Protein AF-A0A7C5V9L6-F1 (afdb_monomer_lite)

Secondary structure (DSSP, 8-state):
-PPPPHHHHHHHSS--PPPHHHHHHHHHHH---EEE-SS--HHHHHHHHHHHHHTT--EEEEETTSTTHHHHHHHHHHHHGGG-EEEEE---SHHHHHHHHHH---

Radius of gyration: 15.12 Å; chains: 1; bounding box: 46×39×35 Å

Sequence (106 aa):
MGAIPLTALWLRVRGQFMDAQTAYEYVERGGLMAGMRGRFPPEVALRVVRVLVEEGINVFEFTMNSEQALEAMQAAKREFGADVCAGMGTVLDTETAARVLDAGPD

Foldseek 3Di:
DDDDPVVVVVVVPDQDQQDPVNLVVLCVVQVDEAEDAEAQAQVNLQVVCVVCLVVVHAHYEFEPNYDNRLNNQLSSCVVCPPSHQYAYPPQDDDVSVVVRVVSRHD

Structure (mmCIF, N/CA/C/O backbone):
data_AF-A0A7C5V9L6-F1
#
_entry.id   AF-A0A7C5V9L6-F1
#
loop_
_atom_site.group_PDB
_atom_site.id
_atom_site.type_symbol
_atom_site.label_atom_id
_atom_site.label_alt_id
_atom_site.label_comp_id
_atom_site.label_asym_id
_atom_site.label_entity_id
_atom_site.label_seq_id
_atom_site.pdbx_PDB_ins_code
_atom_site.Cartn_x
_atom_site.Cartn_y
_atom_site.Cartn_z
_atom_site.occupancy
_atom_site.B_iso_or_equiv
_atom_site.auth_seq_id
_atom_site.auth_comp_id
_atom_site.auth_asym_id
_atom_site.auth_atom_id
_atom_site.pdbx_PDB_model_num
ATOM 1 N N . MET A 1 1 ? -32.455 -25.939 0.679 1.00 39.53 1 MET A N 1
ATOM 2 C CA . MET A 1 1 ? -31.032 -25.595 0.468 1.00 39.53 1 MET A CA 1
ATOM 3 C C . MET A 1 1 ? -30.904 -25.012 -0.929 1.00 39.53 1 MET A C 1
ATOM 5 O O . MET A 1 1 ? -30.936 -25.764 -1.890 1.00 39.53 1 MET A O 1
ATOM 9 N N . GLY A 1 2 ? -30.914 -23.682 -1.050 1.00 48.34 2 GLY A N 1
ATOM 10 C CA . GLY A 1 2 ? -30.777 -23.005 -2.342 1.00 48.34 2 GLY A CA 1
ATOM 11 C C . GLY A 1 2 ? -29.310 -22.957 -2.753 1.00 48.34 2 GLY A C 1
ATOM 12 O O . GLY A 1 2 ? -28.459 -22.645 -1.923 1.00 48.34 2 GLY A O 1
ATOM 13 N N . ALA A 1 3 ? -29.014 -23.302 -4.004 1.00 51.03 3 ALA A N 1
ATOM 14 C CA . ALA A 1 3 ? -27.673 -23.162 -4.551 1.00 51.03 3 ALA A CA 1
ATOM 15 C C . ALA A 1 3 ? -27.276 -21.680 -4.527 1.00 51.03 3 ALA A C 1
ATOM 17 O O . ALA A 1 3 ? -27.985 -20.829 -5.065 1.00 51.03 3 ALA A O 1
ATOM 18 N N . ILE A 1 4 ? -26.156 -21.375 -3.873 1.00 50.38 4 ILE A N 1
ATOM 19 C CA . ILE A 1 4 ? -25.554 -20.044 -3.905 1.00 50.38 4 ILE A CA 1
ATOM 20 C C . ILE A 1 4 ? -25.136 -19.794 -5.363 1.00 50.38 4 ILE A C 1
ATOM 22 O O . ILE A 1 4 ? -24.430 -20.636 -5.926 1.00 50.38 4 ILE A O 1
ATOM 26 N N . PRO A 1 5 ? -25.577 -18.698 -6.005 1.00 52.00 5 PRO A N 1
ATOM 27 C CA . PRO A 1 5 ? -25.221 -18.428 -7.391 1.00 52.00 5 PRO A CA 1
ATOM 28 C C . PRO A 1 5 ? -23.696 -18.349 -7.523 1.00 52.00 5 PRO A C 1
ATOM 30 O O . PRO A 1 5 ? -23.028 -17.773 -6.665 1.00 52.00 5 PRO A O 1
ATOM 33 N N . LEU A 1 6 ? -23.138 -18.928 -8.592 1.00 49.47 6 LEU A N 1
ATOM 34 C CA . LEU A 1 6 ? -21.687 -18.968 -8.829 1.00 49.47 6 LEU A CA 1
ATOM 35 C C . LEU A 1 6 ? -21.051 -17.574 -8.720 1.0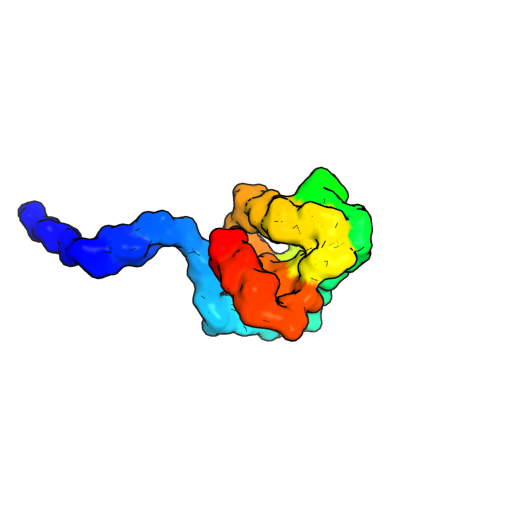0 49.47 6 LEU A C 1
ATOM 37 O O . LEU A 1 6 ? -19.947 -17.455 -8.211 1.00 49.47 6 LEU A O 1
ATOM 41 N N . THR A 1 7 ? -21.769 -16.510 -9.088 1.00 47.09 7 THR A N 1
ATOM 42 C CA . THR A 1 7 ? -21.351 -15.105 -8.921 1.00 47.09 7 THR A CA 1
ATOM 43 C C . THR A 1 7 ? -21.110 -14.694 -7.463 1.00 47.09 7 THR A C 1
ATOM 45 O O . THR A 1 7 ? -20.174 -13.951 -7.184 1.00 47.09 7 THR A O 1
ATOM 48 N N . ALA A 1 8 ? -21.884 -15.218 -6.513 1.00 41.47 8 ALA A N 1
ATOM 49 C CA . ALA A 1 8 ? -21.667 -15.004 -5.083 1.00 41.47 8 ALA A CA 1
ATOM 50 C C . ALA A 1 8 ? -20.520 -15.869 -4.525 1.00 41.47 8 ALA A C 1
ATOM 52 O O . ALA A 1 8 ? -19.899 -15.497 -3.531 1.00 41.47 8 ALA A O 1
ATOM 53 N N . LEU A 1 9 ? -20.192 -16.991 -5.179 1.00 35.66 9 LEU A N 1
ATOM 54 C CA . LEU A 1 9 ? -18.978 -17.760 -4.889 1.00 35.66 9 LEU A CA 1
ATOM 55 C C . LEU A 1 9 ? -17.725 -17.040 -5.424 1.00 35.66 9 LEU A C 1
ATOM 57 O O . LEU A 1 9 ? -16.713 -17.005 -4.733 1.00 35.66 9 LEU A O 1
ATOM 61 N N . TRP A 1 10 ? -17.816 -16.382 -6.588 1.00 43.28 10 TRP A N 1
ATOM 62 C CA . TRP A 1 10 ? -16.744 -15.555 -7.167 1.00 43.28 10 TRP A CA 1
ATOM 63 C C . TRP A 1 10 ? -16.348 -14.367 -6.277 1.00 43.28 10 TRP A C 1
ATOM 65 O O . TRP A 1 10 ? -15.163 -14.065 -6.161 1.00 43.28 10 TRP A O 1
ATOM 75 N N . LEU A 1 11 ? -17.308 -13.739 -5.589 1.00 38.75 11 LEU A N 1
ATOM 76 C CA . LEU A 1 11 ? -17.042 -12.659 -4.625 1.00 38.75 11 LEU A CA 1
ATOM 77 C C . LEU A 1 11 ? -16.396 -13.149 -3.318 1.00 38.75 11 LEU A C 1
ATOM 79 O O . LEU A 1 11 ? -15.714 -12.383 -2.649 1.00 38.75 11 LEU A O 1
ATOM 83 N N . ARG A 1 12 ? -16.581 -14.423 -2.948 1.00 37.62 12 ARG A N 1
ATOM 84 C CA . ARG A 1 12 ? -16.122 -14.979 -1.662 1.00 37.62 12 ARG A CA 1
ATOM 85 C C . ARG A 1 12 ? -14.693 -15.538 -1.697 1.00 37.62 12 ARG A C 1
ATOM 87 O O . ARG A 1 12 ? -14.131 -15.809 -0.642 1.00 37.62 12 ARG A O 1
ATOM 94 N N . VAL A 1 13 ? -14.116 -15.727 -2.888 1.00 42.16 13 VAL A N 1
ATOM 95 C CA . VAL A 1 13 ? -12.772 -16.314 -3.085 1.00 42.16 13 VAL A CA 1
ATOM 96 C C . VAL A 1 13 ? -11.667 -15.250 -3.153 1.00 42.16 13 VAL A C 1
ATOM 98 O O . VAL A 1 13 ? -10.493 -15.573 -2.988 1.00 42.16 13 VAL A O 1
ATOM 101 N N . ARG A 1 14 ? -12.011 -13.969 -3.322 1.00 42.16 14 ARG A N 1
ATOM 102 C CA . ARG A 1 14 ? -11.047 -12.877 -3.168 1.00 42.16 14 ARG A CA 1
ATOM 103 C C . ARG A 1 14 ? -11.013 -12.460 -1.699 1.00 42.16 14 ARG A C 1
ATOM 105 O O . ARG A 1 14 ? -12.022 -12.006 -1.168 1.00 42.16 14 ARG A O 1
ATOM 112 N N . GLY A 1 15 ? -9.859 -12.623 -1.047 1.00 49.47 15 GLY A N 1
ATOM 113 C CA . GLY A 1 15 ? -9.558 -11.861 0.167 1.00 49.47 15 GLY A CA 1
ATOM 114 C C . GLY A 1 15 ? -9.911 -10.398 -0.096 1.00 49.47 15 GLY A C 1
ATOM 115 O O . GLY A 1 15 ? -9.675 -9.917 -1.201 1.00 49.47 15 GLY A O 1
ATOM 116 N N . GLN A 1 16 ? -10.599 -9.772 0.855 1.00 57.22 16 GLN A N 1
ATOM 117 C CA . GLN A 1 16 ? -11.265 -8.480 0.703 1.00 57.22 16 GLN A CA 1
ATOM 118 C C . GLN A 1 16 ? -10.301 -7.437 0.120 1.00 57.22 16 GLN A C 1
ATOM 120 O O . GLN A 1 16 ? -9.467 -6.894 0.834 1.00 57.22 16 GLN A O 1
ATOM 125 N N . PHE A 1 17 ? -10.390 -7.194 -1.188 1.00 65.31 17 PHE A N 1
ATOM 126 C CA . PHE A 1 17 ? -9.802 -6.007 -1.791 1.00 65.31 17 PHE A CA 1
ATOM 127 C C . PHE A 1 17 ? -10.607 -4.820 -1.278 1.00 65.31 17 PHE A C 1
ATOM 129 O O . PHE A 1 17 ? -11.841 -4.861 -1.335 1.00 65.31 17 PHE A O 1
ATOM 136 N N . MET A 1 18 ? -9.927 -3.802 -0.756 1.00 85.44 18 MET A N 1
ATOM 137 C CA . MET A 1 18 ? -10.568 -2.526 -0.485 1.00 85.44 18 MET A CA 1
ATOM 138 C C . MET A 1 18 ? -11.012 -1.942 -1.833 1.00 85.44 18 MET A C 1
ATOM 140 O O . MET A 1 18 ? -10.263 -1.981 -2.808 1.00 85.44 18 MET A O 1
ATOM 144 N N . ASP A 1 19 ? -12.264 -1.497 -1.938 1.00 88.62 19 ASP A N 1
ATOM 145 C CA . ASP A 1 19 ? -12.703 -0.783 -3.135 1.00 88.62 19 ASP A CA 1
ATOM 146 C C . ASP A 1 19 ? -12.267 0.688 -3.074 1.00 88.62 19 ASP A C 1
ATOM 148 O O . ASP A 1 19 ? -11.907 1.215 -2.020 1.00 88.62 19 ASP A O 1
ATOM 152 N N . ALA A 1 20 ? -12.316 1.369 -4.221 1.00 90.81 20 ALA A N 1
ATOM 153 C CA . ALA A 1 20 ? -11.850 2.750 -4.334 1.00 90.81 20 ALA A CA 1
ATOM 154 C C . ALA A 1 20 ? -12.603 3.724 -3.408 1.00 90.81 20 ALA A C 1
ATOM 156 O O . ALA A 1 20 ? -12.030 4.723 -2.976 1.00 90.81 20 ALA A O 1
ATOM 157 N N . GLN A 1 21 ? -13.873 3.441 -3.098 1.00 93.69 21 GLN A N 1
ATOM 158 C CA . GLN A 1 21 ? -14.668 4.261 -2.185 1.00 93.69 21 GLN A CA 1
ATOM 159 C C . GLN A 1 21 ? -14.169 4.105 -0.744 1.00 93.69 21 GLN A C 1
ATOM 161 O O . GLN A 1 21 ? -13.964 5.095 -0.048 1.00 93.69 21 GLN A O 1
ATOM 166 N N . THR A 1 22 ? -13.903 2.873 -0.319 1.00 93.69 22 THR A N 1
ATOM 167 C CA . THR A 1 22 ? -13.366 2.582 1.012 1.00 93.69 22 THR A CA 1
ATOM 168 C C . THR A 1 22 ? -11.953 3.154 1.164 1.00 93.69 22 THR A C 1
ATOM 170 O O . THR A 1 22 ? -11.650 3.784 2.175 1.00 93.69 22 THR A O 1
ATOM 173 N N . ALA A 1 23 ? -11.099 3.023 0.143 1.00 94.12 23 ALA A N 1
ATOM 174 C CA . ALA A 1 23 ? -9.762 3.620 0.148 1.00 94.12 23 ALA A CA 1
ATOM 175 C C . ALA A 1 23 ? -9.819 5.157 0.250 1.00 94.12 23 ALA A C 1
ATOM 177 O O . ALA A 1 23 ? -9.068 5.763 1.019 1.00 94.12 23 ALA A O 1
ATOM 178 N N . TYR A 1 24 ? -10.755 5.795 -0.465 1.00 95.44 24 TYR A N 1
ATOM 179 C CA . TYR A 1 24 ? -11.003 7.234 -0.354 1.00 95.44 24 TYR A CA 1
ATOM 180 C C . TYR A 1 24 ? -11.369 7.651 1.078 1.00 95.44 24 TYR A C 1
ATOM 182 O O . TYR A 1 24 ? -10.802 8.614 1.588 1.00 95.44 24 TYR A O 1
ATOM 190 N N . GLU A 1 25 ? -12.243 6.906 1.757 1.00 95.88 25 GLU A N 1
ATOM 191 C CA . GLU A 1 25 ? -12.641 7.190 3.144 1.00 95.88 25 GLU A CA 1
ATOM 192 C C . GLU A 1 25 ? -11.466 7.081 4.131 1.00 95.88 25 GLU A C 1
ATOM 194 O O . GLU A 1 25 ? -11.367 7.880 5.065 1.00 95.88 25 GLU A O 1
ATOM 199 N N . TYR A 1 26 ? -10.539 6.138 3.918 1.00 96.31 26 TYR A N 1
ATOM 200 C CA . TYR A 1 26 ? -9.301 6.046 4.706 1.00 96.31 26 TYR A CA 1
ATOM 201 C C . TYR A 1 26 ? -8.431 7.292 4.526 1.00 96.31 26 TYR A C 1
ATOM 203 O O . TYR A 1 26 ? -7.975 7.872 5.515 1.00 96.31 26 TYR A O 1
ATOM 211 N N . VAL A 1 27 ? -8.227 7.721 3.27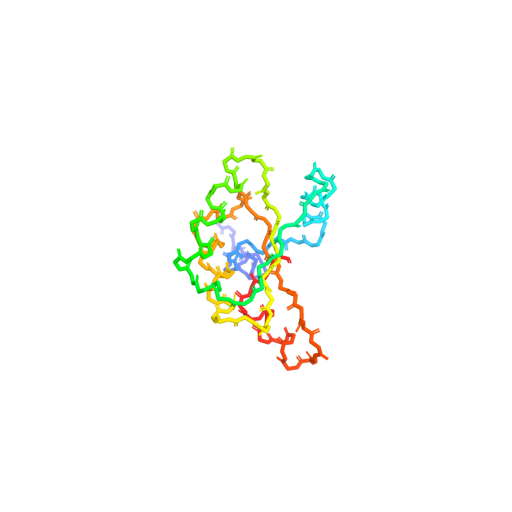6 1.00 96.00 27 VAL A N 1
ATOM 212 C CA . VAL A 1 27 ? -7.432 8.913 2.948 1.00 96.00 27 VAL A CA 1
ATOM 213 C C . VAL A 1 27 ? -8.079 10.178 3.513 1.00 96.00 27 VAL A C 1
ATOM 215 O O . VAL A 1 27 ? -7.393 10.986 4.139 1.00 96.00 27 VAL A O 1
ATOM 218 N N . GLU A 1 28 ? -9.391 10.346 3.334 1.00 97.00 28 GLU A N 1
ATOM 219 C CA . GLU A 1 28 ? -10.141 11.509 3.814 1.00 97.00 28 GLU A CA 1
ATOM 220 C C . GLU A 1 28 ? -10.118 11.601 5.345 1.00 97.00 28 GLU A C 1
ATOM 222 O O . GLU A 1 28 ? -9.821 12.661 5.898 1.00 97.00 28 GLU A O 1
ATOM 227 N N . ARG A 1 29 ? -10.380 10.487 6.043 1.00 95.50 29 ARG A N 1
ATOM 228 C CA . ARG A 1 29 ? -10.408 10.448 7.511 1.00 95.50 29 ARG A CA 1
ATOM 229 C C . ARG A 1 29 ? -9.021 10.617 8.127 1.00 95.50 29 ARG A C 1
ATOM 231 O O . ARG A 1 29 ? -8.899 11.263 9.164 1.00 95.50 29 ARG A O 1
ATOM 238 N N . GLY A 1 30 ? -8.001 9.994 7.534 1.00 93.06 30 GLY A N 1
ATOM 239 C CA . GLY A 1 30 ? -6.632 10.018 8.049 1.00 93.06 30 GLY A CA 1
ATOM 240 C C . GLY A 1 30 ? -5.901 11.330 7.764 1.00 93.06 30 GLY A C 1
ATOM 241 O O . GLY A 1 30 ? -5.074 11.758 8.565 1.00 93.06 30 GLY A O 1
ATOM 242 N N . GLY A 1 31 ? -6.180 11.974 6.624 1.00 95.25 31 GLY A N 1
ATOM 243 C CA . GLY A 1 31 ? -5.554 13.237 6.215 1.00 95.25 31 GLY A CA 1
ATOM 244 C C . GLY A 1 31 ? -4.043 13.158 5.944 1.00 95.25 31 GLY A C 1
ATOM 245 O O . GLY A 1 31 ? -3.426 14.172 5.613 1.00 95.25 31 GLY A O 1
ATOM 246 N N . LEU A 1 32 ? -3.437 11.974 6.078 1.00 95.81 32 LEU A N 1
ATOM 247 C CA . LEU A 1 32 ? -2.013 11.713 5.903 1.00 95.81 32 LEU A CA 1
ATOM 248 C C . LEU A 1 32 ? -1.801 10.306 5.335 1.00 95.81 32 LEU A C 1
ATOM 250 O O . LEU A 1 32 ? -2.432 9.346 5.771 1.00 95.81 32 LEU A O 1
ATOM 254 N N . MET A 1 33 ? -0.869 10.191 4.387 1.00 96.88 33 MET A N 1
ATOM 255 C CA . MET A 1 33 ? -0.425 8.928 3.796 1.00 96.88 33 MET A CA 1
ATOM 256 C C . MET A 1 33 ? 1.103 8.837 3.877 1.00 96.88 33 MET A C 1
ATOM 258 O O . MET A 1 33 ? 1.810 9.786 3.532 1.00 96.88 33 MET A O 1
ATOM 262 N N . ALA A 1 34 ? 1.616 7.703 4.355 1.00 98.19 34 ALA A N 1
ATOM 263 C CA . ALA A 1 34 ? 3.044 7.468 4.529 1.00 98.19 34 ALA A CA 1
ATOM 264 C C . ALA A 1 34 ? 3.646 6.713 3.331 1.00 98.19 34 ALA A C 1
ATOM 266 O O . ALA A 1 34 ? 3.302 5.561 3.069 1.00 98.19 34 ALA A O 1
ATOM 267 N N . GLY A 1 35 ? 4.585 7.354 2.628 1.00 97.81 35 GLY A N 1
ATOM 268 C CA . GLY A 1 35 ? 5.311 6.761 1.502 1.00 97.81 35 GLY A CA 1
ATOM 269 C C . GLY A 1 35 ? 6.598 6.037 1.919 1.00 97.81 35 GLY A C 1
ATOM 270 O O . GLY A 1 35 ? 7.410 6.585 2.665 1.00 97.81 35 GLY A O 1
ATOM 271 N N . MET A 1 36 ? 6.829 4.830 1.396 1.00 97.06 36 MET A N 1
ATOM 272 C CA . MET A 1 36 ? 8.008 4.000 1.677 1.00 97.06 36 MET A CA 1
ATOM 273 C C . MET A 1 36 ? 8.896 3.839 0.438 1.00 97.06 36 MET A C 1
ATOM 275 O O . MET A 1 36 ? 8.609 3.039 -0.459 1.00 97.06 36 MET A O 1
ATOM 279 N N . ARG A 1 37 ? 10.012 4.584 0.410 1.00 98.12 37 ARG A N 1
ATOM 280 C CA . ARG A 1 37 ? 10.979 4.589 -0.699 1.00 98.12 37 ARG A CA 1
ATOM 281 C C . ARG A 1 37 ? 12.386 4.166 -0.286 1.00 98.12 37 ARG A C 1
ATOM 283 O O . ARG A 1 37 ? 12.944 4.697 0.668 1.00 98.12 37 ARG A O 1
ATOM 290 N N . GLY A 1 38 ? 13.012 3.296 -1.075 1.00 97.88 38 GLY A N 1
ATOM 291 C CA . GLY A 1 38 ? 14.396 2.862 -0.888 1.00 97.88 38 GLY A CA 1
ATOM 292 C C . GLY A 1 38 ? 14.478 1.486 -0.234 1.00 97.88 38 GLY A C 1
ATOM 293 O O . GLY A 1 38 ? 13.909 0.522 -0.742 1.00 97.88 38 GLY A O 1
ATOM 294 N N . ARG A 1 39 ? 15.210 1.374 0.878 1.00 98.00 39 ARG A N 1
ATOM 295 C CA . ARG A 1 39 ? 15.480 0.093 1.553 1.00 98.00 39 ARG A CA 1
ATOM 296 C C . ARG A 1 39 ? 14.398 -0.239 2.581 1.00 98.00 39 ARG A C 1
ATOM 298 O O . ARG A 1 39 ? 14.646 -0.201 3.784 1.00 98.00 39 ARG A O 1
ATOM 305 N N . PHE A 1 40 ? 13.202 -0.545 2.083 1.00 97.94 40 PHE A N 1
ATOM 306 C CA . PHE A 1 40 ? 12.048 -0.989 2.873 1.00 97.94 40 PHE A CA 1
ATOM 307 C C . PHE A 1 40 ? 11.636 -2.429 2.514 1.00 97.94 40 PHE A C 1
ATOM 309 O O . PHE A 1 40 ? 10.495 -2.645 2.106 1.00 97.94 40 PHE A O 1
ATOM 316 N N . PRO A 1 41 ? 12.530 -3.427 2.660 1.00 98.25 41 PRO A N 1
ATOM 317 C CA . PRO A 1 41 ? 12.113 -4.823 2.571 1.00 98.25 41 PRO A CA 1
ATOM 318 C C . PRO A 1 41 ? 11.089 -5.154 3.679 1.00 98.25 41 PRO A C 1
ATOM 320 O O . PRO A 1 41 ? 10.971 -4.389 4.649 1.00 98.25 41 PRO A O 1
ATOM 323 N N . PRO A 1 42 ? 10.358 -6.281 3.576 1.00 98.56 42 PRO A N 1
ATOM 324 C CA . PRO A 1 42 ? 9.244 -6.612 4.465 1.00 98.56 42 PRO A CA 1
ATOM 325 C C . PRO A 1 42 ? 9.527 -6.421 5.958 1.00 98.56 42 PRO A C 1
ATOM 327 O O . PRO A 1 42 ? 8.728 -5.811 6.661 1.00 98.56 42 PRO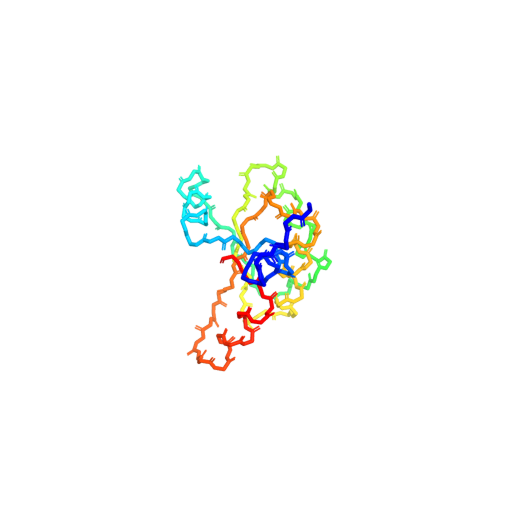 A O 1
ATOM 330 N N . GLU A 1 43 ? 10.681 -6.860 6.461 1.00 98.19 43 GLU A N 1
ATOM 331 C CA . GLU A 1 43 ? 11.010 -6.742 7.882 1.00 98.19 43 GLU A CA 1
ATOM 332 C C . GLU A 1 43 ? 11.201 -5.295 8.357 1.00 98.19 43 GLU A C 1
ATOM 334 O O . GLU A 1 43 ? 10.951 -4.989 9.524 1.00 98.19 43 GLU A O 1
ATOM 339 N N . VAL A 1 44 ? 11.666 -4.401 7.481 1.00 98.44 44 VAL A N 1
ATOM 340 C CA . VAL A 1 44 ? 11.813 -2.970 7.784 1.00 98.44 44 VAL A CA 1
ATOM 341 C C . VAL A 1 44 ? 10.455 -2.290 7.686 1.00 98.44 44 VAL A C 1
ATOM 343 O O . VAL A 1 44 ? 10.067 -1.581 8.613 1.00 98.44 44 VAL A O 1
ATOM 346 N N . ALA A 1 45 ? 9.729 -2.548 6.597 1.00 98.38 45 ALA A N 1
ATOM 347 C CA . ALA A 1 45 ? 8.391 -2.025 6.363 1.00 98.38 45 ALA A CA 1
ATOM 348 C C . ALA A 1 45 ? 7.445 -2.344 7.524 1.00 98.38 45 ALA A C 1
ATOM 350 O O . ALA A 1 45 ? 6.854 -1.429 8.085 1.00 98.38 45 ALA A O 1
ATOM 351 N N . LEU A 1 46 ? 7.366 -3.607 7.951 1.00 98.62 46 LEU A N 1
ATOM 352 C CA . LEU A 1 46 ? 6.465 -4.038 9.023 1.00 98.62 46 LEU A CA 1
ATOM 353 C C . LEU A 1 46 ? 6.727 -3.327 10.355 1.00 98.62 46 LEU A C 1
ATOM 355 O O . LEU A 1 46 ? 5.782 -2.943 11.041 1.00 98.62 46 LEU A O 1
ATOM 359 N N . ARG A 1 47 ? 7.997 -3.088 10.712 1.00 98.56 47 ARG A N 1
ATOM 3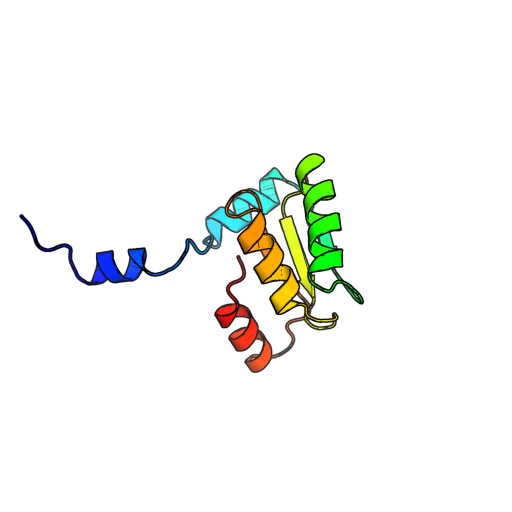60 C CA . ARG A 1 47 ? 8.328 -2.318 11.923 1.00 98.56 47 ARG A CA 1
ATOM 361 C C . ARG A 1 47 ? 7.825 -0.880 11.836 1.00 98.56 47 ARG A C 1
ATOM 363 O O . ARG A 1 47 ? 7.329 -0.360 12.827 1.00 98.56 47 ARG A O 1
ATOM 370 N N . VAL A 1 48 ? 7.956 -0.249 10.670 1.00 98.38 48 VAL A N 1
ATOM 371 C CA . VAL A 1 48 ? 7.489 1.127 10.455 1.00 98.38 48 VAL A CA 1
ATOM 372 C C . VAL A 1 48 ? 5.964 1.184 10.421 1.00 98.38 48 VAL A C 1
ATOM 374 O O . VAL A 1 48 ? 5.391 2.009 11.123 1.00 98.38 48 VAL A O 1
ATOM 377 N N . VAL A 1 49 ? 5.307 0.288 9.675 1.00 98.56 49 VAL A N 1
ATOM 378 C CA . VAL A 1 49 ? 3.838 0.194 9.625 1.00 98.56 49 VAL A CA 1
ATOM 379 C C . VAL A 1 49 ? 3.269 0.026 11.028 1.00 98.56 49 VAL A C 1
ATOM 381 O O . VAL A 1 49 ? 2.369 0.768 11.390 1.00 98.56 49 VAL A O 1
ATOM 384 N N . ARG A 1 50 ? 3.826 -0.876 11.844 1.00 98.56 50 ARG A N 1
ATOM 385 C CA . ARG A 1 50 ? 3.376 -1.093 13.225 1.00 98.56 50 ARG A CA 1
ATOM 386 C C . ARG A 1 50 ? 3.353 0.195 14.045 1.00 98.56 50 ARG A C 1
ATOM 388 O O . ARG A 1 50 ? 2.322 0.524 14.615 1.00 98.56 50 ARG A O 1
ATOM 395 N N . VAL A 1 51 ? 4.471 0.922 14.061 1.00 98.50 51 VAL A N 1
ATOM 396 C CA . VAL A 1 51 ? 4.588 2.187 14.803 1.00 98.50 51 VAL A CA 1
ATOM 397 C C . VAL A 1 51 ? 3.595 3.218 14.271 1.00 98.50 51 VAL A C 1
ATOM 399 O O . VAL A 1 51 ? 2.932 3.894 15.043 1.00 98.50 51 VAL A O 1
ATOM 402 N N . LEU A 1 52 ? 3.458 3.332 12.949 1.00 98.25 52 LEU A N 1
ATOM 403 C CA . LEU A 1 52 ? 2.544 4.299 12.343 1.00 98.25 52 LEU A CA 1
ATOM 404 C C . LEU A 1 52 ? 1.074 3.970 12.640 1.00 98.25 52 LEU A C 1
ATOM 406 O O . LEU A 1 52 ? 0.321 4.876 12.986 1.00 98.25 52 LEU A O 1
ATOM 410 N N . VAL A 1 53 ? 0.687 2.694 12.591 1.00 97.75 53 VAL A N 1
ATOM 411 C CA . VAL A 1 53 ? -0.661 2.236 12.959 1.00 97.75 53 VAL A CA 1
ATOM 412 C C . VAL A 1 53 ? -0.957 2.528 14.433 1.00 97.75 53 VAL A C 1
ATOM 414 O O . VAL A 1 53 ? -2.044 3.015 14.739 1.00 97.75 53 VAL A O 1
ATOM 417 N N . GLU A 1 54 ? 0.000 2.291 15.337 1.00 97.38 54 GLU A N 1
ATOM 418 C CA . GLU A 1 54 ? -0.122 2.613 16.770 1.00 97.38 54 GLU A CA 1
ATOM 419 C C . GLU A 1 54 ? -0.341 4.119 17.021 1.00 97.38 54 GLU A C 1
ATOM 421 O O . GLU A 1 54 ? -1.056 4.488 17.952 1.00 97.38 54 GLU A O 1
ATOM 426 N N . GLU A 1 55 ? 0.185 4.979 16.146 1.00 97.19 55 GLU A N 1
ATOM 427 C CA . GLU A 1 55 ? 0.017 6.441 16.179 1.00 97.19 55 GLU A CA 1
ATOM 428 C C . GLU A 1 55 ? -1.164 6.948 15.318 1.00 97.19 55 GLU A C 1
ATOM 430 O O . GLU A 1 55 ? -1.331 8.152 15.114 1.00 97.19 55 GLU A O 1
ATOM 435 N N . GLY A 1 56 ? -2.006 6.047 14.796 1.00 96.00 56 GLY A N 1
ATOM 436 C CA . GLY A 1 56 ? -3.211 6.394 14.033 1.00 96.00 56 GLY A CA 1
ATOM 437 C C . GLY A 1 56 ? -2.985 6.732 12.554 1.00 96.00 56 GLY A C 1
ATOM 438 O O . GLY A 1 56 ? -3.905 7.211 11.892 1.00 96.00 56 GLY A O 1
ATOM 439 N N . ILE A 1 57 ? -1.795 6.465 12.013 1.00 97.88 57 ILE A N 1
ATOM 440 C CA . ILE A 1 57 ? -1.472 6.603 10.589 1.00 97.88 57 ILE A CA 1
ATOM 441 C C . ILE A 1 57 ? -1.612 5.233 9.931 1.00 97.88 57 ILE A C 1
ATOM 443 O O . ILE A 1 57 ? -0.792 4.343 10.142 1.00 97.88 57 ILE A O 1
ATOM 447 N N . ASN A 1 58 ? -2.644 5.065 9.109 1.00 97.50 58 ASN A N 1
ATOM 448 C CA . ASN A 1 58 ? -3.017 3.760 8.570 1.00 97.50 58 ASN A CA 1
ATOM 449 C C . ASN A 1 58 ? -3.150 3.710 7.038 1.00 97.50 58 ASN A C 1
ATOM 451 O O . ASN A 1 58 ? -3.670 2.733 6.499 1.00 97.50 58 ASN A O 1
ATOM 455 N N . VAL A 1 59 ? -2.670 4.739 6.335 1.00 98.38 59 VAL A N 1
ATOM 456 C CA . VAL A 1 59 ? -2.630 4.788 4.868 1.00 98.38 59 VAL A CA 1
ATOM 457 C C . VAL A 1 59 ? -1.178 4.790 4.404 1.00 98.38 59 VAL A C 1
ATOM 459 O O . VAL A 1 59 ? -0.391 5.652 4.806 1.00 98.38 59 VAL A O 1
ATOM 462 N N . PHE A 1 60 ? -0.822 3.839 3.543 1.00 98.50 60 PHE A N 1
ATOM 463 C CA . PHE A 1 60 ? 0.554 3.600 3.118 1.00 98.50 60 PHE A CA 1
ATOM 464 C C . PHE A 1 60 ? 0.680 3.526 1.599 1.00 98.50 60 PHE A C 1
ATOM 466 O O . PHE A 1 60 ? -0.138 2.902 0.926 1.00 98.50 60 PHE A O 1
ATOM 473 N N . GLU A 1 61 ? 1.759 4.098 1.074 1.00 98.38 61 GLU A N 1
ATOM 474 C CA . GLU A 1 61 ? 2.190 3.923 -0.313 1.00 98.38 61 GLU A CA 1
ATOM 475 C C . GLU A 1 61 ? 3.567 3.253 -0.337 1.00 98.38 61 GLU A C 1
ATOM 477 O O . GLU A 1 61 ? 4.560 3.813 0.128 1.00 98.38 61 GLU A O 1
ATOM 482 N N . PHE A 1 62 ? 3.656 2.063 -0.924 1.00 98.62 62 PHE A N 1
ATOM 483 C CA . PHE A 1 62 ? 4.929 1.390 -1.180 1.00 98.62 62 PHE A CA 1
ATOM 484 C C . PHE A 1 62 ? 5.392 1.694 -2.602 1.00 98.62 62 PHE A C 1
ATOM 486 O O . PHE A 1 62 ? 4.632 1.538 -3.551 1.00 98.62 62 PHE A O 1
ATOM 493 N N . THR A 1 63 ? 6.636 2.125 -2.803 1.00 98.25 63 THR A N 1
ATOM 494 C CA . THR A 1 63 ? 7.058 2.574 -4.140 1.00 98.25 63 THR A CA 1
ATOM 495 C C . THR A 1 63 ? 7.783 1.488 -4.931 1.00 98.25 63 THR A C 1
ATOM 497 O O . THR A 1 63 ? 8.737 0.903 -4.429 1.00 98.25 63 THR A O 1
ATOM 500 N N . MET A 1 64 ? 7.420 1.273 -6.200 1.00 98.38 64 MET A N 1
ATOM 501 C CA . MET A 1 64 ? 8.019 0.248 -7.079 1.00 98.38 64 MET A CA 1
ATOM 502 C C . MET A 1 64 ? 9.528 0.404 -7.323 1.00 98.38 64 MET A C 1
ATOM 504 O O . MET A 1 64 ? 10.186 -0.549 -7.730 1.00 98.38 64 MET A O 1
ATOM 508 N N . ASN A 1 65 ? 10.098 1.579 -7.049 1.00 97.25 65 ASN A N 1
ATOM 509 C CA . ASN A 1 65 ? 11.541 1.824 -7.076 1.00 97.25 65 ASN A CA 1
ATOM 510 C C . ASN A 1 65 ? 12.236 1.571 -5.716 1.00 97.25 65 ASN A C 1
ATOM 512 O O . ASN A 1 65 ? 13.240 2.217 -5.413 1.00 97.25 65 ASN A O 1
ATOM 516 N N . SER A 1 66 ? 11.699 0.649 -4.910 1.00 98.00 66 SER A N 1
ATOM 517 C CA . SER A 1 66 ? 12.226 0.203 -3.608 1.00 98.00 66 SER A CA 1
ATOM 518 C C . SER A 1 66 ? 12.613 -1.279 -3.621 1.00 98.00 66 SER A C 1
ATOM 520 O O . SER A 1 66 ? 12.141 -2.056 -4.451 1.00 98.00 66 SER A O 1
ATOM 522 N N . GLU A 1 67 ? 13.443 -1.695 -2.663 1.00 98.19 67 GLU A N 1
ATOM 523 C CA . GLU A 1 67 ? 13.768 -3.109 -2.438 1.00 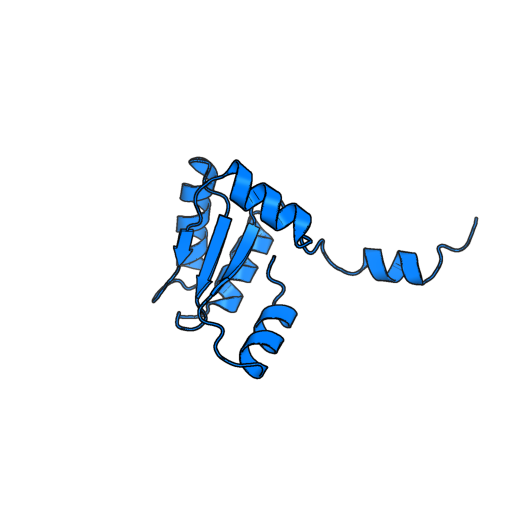98.19 67 GLU A CA 1
ATOM 524 C C . GLU A 1 67 ? 12.506 -3.886 -2.014 1.00 98.19 67 GLU A C 1
ATOM 526 O O . GLU A 1 67 ? 11.903 -3.544 -1.002 1.00 98.19 67 GLU A O 1
ATOM 531 N N . GLN A 1 68 ? 12.128 -4.937 -2.759 1.00 98.44 68 GLN A N 1
ATOM 532 C CA . GLN A 1 68 ? 11.024 -5.856 -2.410 1.00 98.44 68 GLN A CA 1
ATOM 533 C C . GLN A 1 68 ? 9.684 -5.147 -2.101 1.00 98.44 68 GLN A C 1
ATOM 535 O O . GLN A 1 68 ? 8.984 -5.479 -1.144 1.00 98.44 68 GLN A O 1
ATOM 540 N N . ALA A 1 69 ? 9.341 -4.123 -2.893 1.00 98.31 69 ALA A N 1
ATOM 541 C CA . ALA A 1 69 ? 8.199 -3.245 -2.624 1.00 98.31 69 ALA A CA 1
ATOM 542 C C . ALA A 1 69 ? 6.846 -3.981 -2.581 1.00 98.31 69 ALA A C 1
ATOM 544 O O . ALA A 1 69 ? 6.016 -3.697 -1.719 1.00 98.31 69 ALA A O 1
ATOM 545 N N . LEU A 1 70 ? 6.628 -4.934 -3.496 1.00 98.62 70 LEU A N 1
ATOM 546 C CA . LEU A 1 70 ? 5.383 -5.707 -3.558 1.00 98.62 70 LEU A CA 1
ATOM 547 C C . LEU A 1 70 ? 5.258 -6.623 -2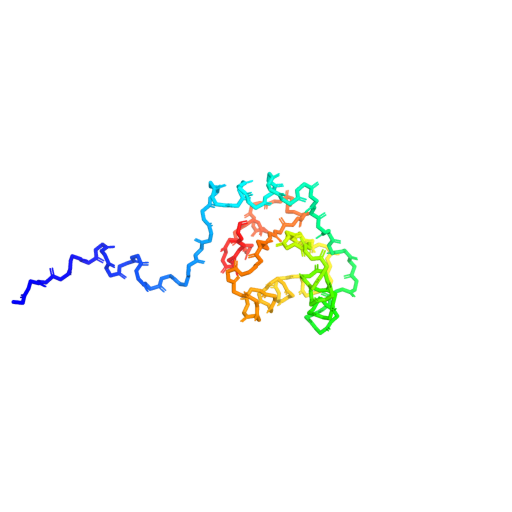.340 1.00 98.62 70 LEU A C 1
ATOM 549 O O . LEU A 1 70 ? 4.203 -6.697 -1.718 1.00 98.62 70 LEU A O 1
ATOM 553 N N . GLU A 1 71 ? 6.349 -7.283 -1.965 1.00 98.69 71 GLU A N 1
ATOM 554 C CA . GLU A 1 71 ? 6.412 -8.166 -0.810 1.00 98.69 71 GLU A CA 1
ATOM 555 C C . GLU A 1 71 ? 6.213 -7.393 0.496 1.00 98.69 71 GLU A C 1
ATOM 557 O O . GLU A 1 71 ? 5.573 -7.906 1.415 1.00 98.69 71 GLU A O 1
ATOM 562 N N . ALA A 1 72 ? 6.731 -6.164 0.578 1.00 98.75 72 ALA A N 1
ATOM 563 C CA . ALA A 1 72 ? 6.547 -5.276 1.719 1.00 98.75 72 ALA A CA 1
ATOM 564 C C . ALA A 1 72 ? 5.078 -4.855 1.884 1.00 98.75 72 ALA A C 1
ATOM 566 O O . ALA A 1 72 ? 4.524 -4.997 2.976 1.00 98.75 72 ALA A O 1
ATOM 567 N N . MET A 1 73 ? 4.424 -4.435 0.795 1.00 98.44 73 MET A N 1
ATOM 568 C CA . MET A 1 73 ? 2.989 -4.131 0.787 1.00 98.44 73 MET A CA 1
ATOM 569 C C . MET A 1 73 ? 2.158 -5.357 1.187 1.00 98.44 73 MET A C 1
ATOM 571 O O . MET A 1 73 ? 1.334 -5.287 2.099 1.00 98.44 73 MET A O 1
ATOM 575 N N . GLN A 1 74 ? 2.436 -6.520 0.591 1.00 98.38 74 GLN A N 1
ATOM 576 C CA . GLN A 1 74 ? 1.751 -7.769 0.927 1.00 98.38 74 GLN A CA 1
ATOM 577 C C . GLN A 1 74 ? 1.968 -8.187 2.381 1.00 98.38 74 GLN A C 1
ATOM 579 O O . GLN A 1 74 ? 1.058 -8.726 3.009 1.00 98.38 74 GLN A O 1
ATOM 584 N N . ALA A 1 75 ? 3.167 -7.978 2.927 1.00 98.50 75 ALA A N 1
ATOM 585 C CA . ALA A 1 75 ? 3.448 -8.250 4.327 1.00 98.50 75 ALA A CA 1
ATOM 586 C C . ALA A 1 75 ? 2.591 -7.365 5.240 1.00 98.50 75 ALA A C 1
ATOM 588 O O . ALA A 1 75 ? 1.940 -7.902 6.132 1.00 98.50 75 ALA A O 1
ATOM 589 N N . ALA A 1 76 ? 2.511 -6.060 4.963 1.00 98.19 76 ALA A N 1
ATOM 590 C CA . ALA A 1 76 ? 1.654 -5.142 5.711 1.00 98.19 76 ALA A CA 1
ATOM 591 C C . ALA A 1 76 ? 0.175 -5.559 5.644 1.00 98.19 76 ALA A C 1
ATOM 593 O O . ALA A 1 76 ? -0.468 -5.707 6.681 1.00 98.19 76 ALA A O 1
ATOM 594 N N . LYS A 1 77 ? -0.353 -5.859 4.451 1.00 96.94 77 LYS A N 1
ATOM 595 C CA . LYS A 1 77 ? -1.744 -6.322 4.304 1.00 96.94 77 LYS A CA 1
ATOM 596 C C . LYS A 1 77 ? -2.013 -7.638 5.033 1.00 96.94 77 LYS A C 1
ATOM 598 O O . LYS A 1 77 ? -3.066 -7.797 5.640 1.00 96.94 77 LYS A O 1
ATOM 603 N N . ARG A 1 78 ? -1.071 -8.588 5.006 1.00 97.12 78 ARG A N 1
ATOM 604 C CA . ARG A 1 78 ? -1.201 -9.855 5.749 1.00 97.12 78 ARG A CA 1
ATOM 605 C C . ARG A 1 78 ? -1.192 -9.652 7.262 1.00 97.12 78 ARG A C 1
ATOM 607 O O . ARG A 1 78 ? -1.883 -10.388 7.956 1.00 97.12 78 ARG A O 1
ATOM 614 N N . GLU A 1 79 ? -0.389 -8.716 7.758 1.00 98.00 79 GLU A N 1
ATOM 615 C CA . GLU A 1 79 ? -0.212 -8.491 9.194 1.00 98.00 79 GLU A CA 1
ATOM 616 C C . GLU A 1 79 ? -1.343 -7.662 9.808 1.00 98.00 79 GLU A C 1
ATOM 618 O O . GLU A 1 79 ? -1.809 -7.996 10.895 1.00 98.00 79 GLU A O 1
ATOM 623 N N . PHE A 1 80 ? -1.805 -6.623 9.109 1.00 96.25 80 PHE A N 1
ATOM 624 C CA . PHE A 1 80 ? -2.769 -5.658 9.647 1.00 96.25 80 PHE A CA 1
ATOM 625 C C . PHE A 1 80 ? -4.165 -5.756 9.016 1.00 96.25 80 PHE A C 1
ATOM 627 O O . PHE A 1 80 ? -5.118 -5.184 9.536 1.00 96.25 80 PHE A O 1
ATOM 634 N N . GLY A 1 81 ? -4.329 -6.506 7.922 1.00 93.31 81 GLY A N 1
ATOM 635 C CA . GLY A 1 81 ? -5.633 -6.745 7.306 1.00 93.31 81 GLY A CA 1
ATOM 636 C C . GLY A 1 81 ? -6.380 -5.449 6.990 1.00 93.31 81 GLY A C 1
ATOM 637 O O . GLY A 1 81 ? -5.853 -4.576 6.311 1.00 93.31 81 GLY A O 1
ATOM 638 N N . ALA A 1 82 ? -7.607 -5.337 7.502 1.00 91.81 82 ALA A N 1
ATOM 639 C CA . ALA A 1 82 ? -8.468 -4.176 7.293 1.00 91.81 82 ALA A CA 1
ATOM 640 C C . ALA A 1 82 ? -8.051 -2.936 8.104 1.00 91.81 82 ALA A C 1
ATOM 642 O O . ALA A 1 82 ? -8.606 -1.866 7.882 1.00 91.81 82 ALA A O 1
ATOM 643 N N . ASP A 1 83 ? -7.092 -3.028 9.028 1.00 92.81 83 ASP A N 1
ATOM 644 C CA . ASP A 1 83 ? -6.669 -1.863 9.816 1.00 92.81 83 ASP A CA 1
ATOM 645 C C . ASP A 1 83 ? -5.849 -0.865 8.984 1.00 92.81 83 ASP A C 1
ATOM 647 O O . ASP A 1 83 ? -5.710 0.292 9.382 1.00 92.81 83 ASP A O 1
ATOM 651 N N . VAL A 1 84 ? -5.361 -1.279 7.807 1.00 96.31 84 VAL A N 1
ATOM 652 C CA . VAL A 1 84 ? -4.530 -0.470 6.907 1.00 96.31 84 VAL A CA 1
ATOM 653 C C . VAL A 1 84 ? -5.107 -0.391 5.495 1.00 96.31 84 VAL A C 1
ATOM 655 O O . VAL A 1 84 ? -5.717 -1.336 5.008 1.00 96.31 84 VAL A O 1
ATOM 658 N N . CYS A 1 85 ? -4.857 0.733 4.828 1.00 97.62 85 CYS A N 1
ATOM 659 C CA . CYS A 1 85 ? -5.030 0.918 3.389 1.00 97.62 85 CYS A CA 1
ATOM 660 C C . CYS A 1 85 ? -3.633 0.988 2.759 1.00 97.62 85 CYS A C 1
ATOM 662 O O . CYS A 1 85 ? -2.873 1.914 3.056 1.00 97.62 85 CYS A O 1
ATOM 664 N N . ALA A 1 86 ? -3.262 0.011 1.931 1.00 97.62 86 ALA A N 1
ATOM 665 C CA . ALA A 1 86 ? -1.910 -0.120 1.390 1.00 97.62 86 ALA A CA 1
ATOM 666 C C . ALA A 1 86 ? -1.900 -0.147 -0.146 1.00 97.62 86 ALA A C 1
ATOM 668 O O . ALA A 1 86 ? -2.252 -1.144 -0.780 1.00 97.62 86 ALA A O 1
ATOM 669 N N . GLY A 1 87 ? -1.429 0.951 -0.736 1.00 97.50 87 GLY A N 1
ATOM 670 C CA . GLY A 1 87 ? -1.291 1.133 -2.178 1.00 97.50 87 GLY A CA 1
ATOM 671 C C . GLY A 1 87 ? 0.155 1.044 -2.671 1.00 97.50 87 GLY A C 1
ATOM 672 O O . GLY A 1 87 ? 1.105 0.851 -1.903 1.00 97.50 87 GLY A O 1
ATOM 673 N N . MET A 1 88 ? 0.323 1.226 -3.983 1.00 98.19 88 MET A N 1
ATOM 674 C CA . MET A 1 88 ? 1.623 1.200 -4.658 1.00 98.19 88 MET A CA 1
ATOM 675 C C . MET A 1 88 ? 1.868 2.482 -5.465 1.00 98.19 88 MET A C 1
ATOM 677 O O . MET A 1 88 ? 1.040 2.876 -6.284 1.00 98.19 88 MET A O 1
ATOM 681 N N . GLY A 1 89 ? 3.037 3.093 -5.277 1.00 97.69 89 GLY A N 1
ATOM 682 C CA . GLY A 1 89 ? 3.500 4.286 -5.989 1.00 97.69 89 GLY A CA 1
ATOM 683 C C . GLY A 1 89 ? 4.659 4.016 -6.950 1.00 97.69 89 GLY A C 1
ATOM 684 O O . GLY A 1 89 ? 5.216 2.918 -7.011 1.00 97.69 89 GLY A O 1
ATOM 685 N N . THR A 1 90 ? 5.061 5.037 -7.711 1.00 98.06 90 THR A N 1
ATOM 686 C CA . THR A 1 90 ? 6.088 4.931 -8.774 1.00 98.06 90 THR A CA 1
ATOM 687 C C . THR A 1 90 ? 5.746 3.873 -9.843 1.00 98.06 90 THR A C 1
ATOM 689 O O . THR A 1 90 ? 6.621 3.207 -10.390 1.00 98.06 90 THR A O 1
ATOM 692 N N . VAL A 1 91 ? 4.460 3.706 -10.153 1.00 98.06 91 VAL A N 1
ATOM 693 C CA . VAL A 1 91 ? 3.979 2.853 -11.249 1.00 98.06 91 VAL A CA 1
ATOM 694 C C . VAL A 1 91 ? 3.962 3.691 -12.529 1.00 98.06 91 VAL A C 1
ATOM 696 O O . VAL A 1 91 ? 3.132 4.585 -12.664 1.00 98.06 91 VAL A O 1
ATOM 699 N N . LEU A 1 92 ? 4.916 3.459 -13.434 1.00 98.31 92 LEU A N 1
ATOM 700 C CA . LEU A 1 92 ? 5.161 4.336 -14.594 1.00 98.31 92 LEU A CA 1
ATOM 701 C C . LEU A 1 92 ? 4.746 3.728 -15.942 1.00 98.31 92 LEU A C 1
ATOM 703 O O . LEU A 1 92 ? 4.772 4.417 -16.960 1.00 98.31 92 LEU A O 1
ATOM 707 N N . ASP A 1 93 ? 4.364 2.453 -15.954 1.00 98.38 93 ASP A N 1
ATOM 708 C CA . ASP A 1 93 ? 3.995 1.705 -17.152 1.00 98.38 93 ASP A CA 1
ATOM 709 C C . ASP A 1 93 ? 2.930 0.637 -16.840 1.00 98.38 93 ASP A C 1
ATOM 711 O O . ASP A 1 93 ? 2.661 0.300 -15.682 1.00 98.38 93 ASP A O 1
ATOM 715 N N . THR A 1 94 ? 2.292 0.119 -17.891 1.00 98.44 94 THR A N 1
ATOM 716 C CA . THR A 1 94 ? 1.168 -0.822 -17.788 1.00 98.44 94 THR A CA 1
ATOM 717 C C . THR A 1 94 ? 1.579 -2.218 -17.328 1.00 98.44 94 THR A C 1
ATOM 719 O O . THR A 1 94 ? 0.773 -2.905 -16.704 1.00 98.44 94 THR A O 1
ATOM 722 N N . GLU A 1 95 ? 2.812 -2.646 -17.602 1.00 98.25 95 GLU A N 1
ATOM 723 C CA . GLU A 1 95 ? 3.331 -3.942 -17.153 1.00 98.25 95 GLU A CA 1
ATOM 724 C C . GLU A 1 95 ? 3.525 -3.935 -15.633 1.00 98.25 95 GLU A C 1
ATOM 726 O O . GLU A 1 95 ? 3.073 -4.835 -14.922 1.00 98.25 95 GLU A O 1
ATOM 731 N N . THR A 1 96 ? 4.120 -2.864 -15.116 1.00 98.12 96 THR A N 1
ATOM 732 C CA . THR A 1 96 ? 4.262 -2.609 -13.686 1.00 98.12 96 THR A CA 1
ATOM 733 C C . THR A 1 96 ? 2.895 -2.481 -13.016 1.00 98.12 96 THR A C 1
ATOM 735 O O . THR A 1 96 ? 2.691 -3.057 -11.948 1.00 98.12 96 THR A O 1
ATOM 738 N N . ALA A 1 97 ? 1.934 -1.799 -13.650 1.00 98.19 97 ALA A N 1
ATOM 739 C CA . ALA A 1 97 ? 0.569 -1.696 -13.135 1.00 98.19 97 ALA A CA 1
ATOM 740 C C . ALA A 1 97 ? -0.116 -3.068 -13.017 1.00 98.19 97 ALA A C 1
ATOM 742 O O . ALA A 1 97 ? -0.742 -3.345 -11.997 1.00 98.19 97 ALA A O 1
ATOM 743 N N . ALA A 1 98 ? 0.042 -3.948 -14.011 1.00 98.06 98 ALA A N 1
ATOM 744 C CA . ALA A 1 98 ? -0.504 -5.303 -13.960 1.00 98.06 98 ALA A CA 1
ATOM 745 C C . ALA A 1 98 ? 0.088 -6.109 -12.791 1.00 98.06 98 ALA A C 1
ATOM 747 O O . ALA A 1 98 ? -0.656 -6.674 -11.994 1.00 98.06 98 ALA A O 1
ATOM 748 N N . ARG A 1 99 ? 1.416 -6.069 -12.620 1.00 97.94 99 ARG A N 1
ATOM 749 C CA . ARG A 1 99 ? 2.107 -6.729 -11.496 1.00 97.94 99 ARG A CA 1
ATOM 750 C C . ARG A 1 99 ? 1.644 -6.212 -10.135 1.00 97.94 99 ARG A C 1
ATOM 752 O O . ARG A 1 99 ? 1.520 -6.988 -9.193 1.00 97.94 99 ARG A O 1
ATOM 759 N N . VAL A 1 100 ? 1.416 -4.904 -10.030 1.00 97.94 100 VAL A N 1
ATOM 760 C CA . VAL A 1 100 ? 0.862 -4.275 -8.831 1.00 97.94 100 VAL A CA 1
ATOM 761 C C . VAL A 1 100 ? -0.540 -4.810 -8.566 1.00 97.94 100 VAL A C 1
ATOM 763 O O . VAL A 1 100 ? -0.762 -5.356 -7.494 1.00 97.94 100 VAL A O 1
ATOM 766 N N . LEU A 1 101 ? -1.456 -4.746 -9.536 1.00 96.25 101 LEU A N 1
ATOM 767 C CA . LEU A 1 101 ? -2.830 -5.240 -9.374 1.00 96.25 101 LEU A CA 1
ATOM 768 C C . LEU A 1 101 ? -2.878 -6.722 -8.971 1.00 96.25 101 LEU A C 1
ATOM 770 O O . LEU A 1 101 ? -3.662 -7.086 -8.096 1.00 96.25 101 LEU A O 1
ATOM 774 N N . ASP A 1 102 ? -2.003 -7.552 -9.543 1.00 96.44 102 ASP A N 1
ATOM 775 C CA . ASP A 1 102 ? -1.869 -8.968 -9.184 1.00 96.44 102 ASP A CA 1
ATOM 776 C C . ASP A 1 102 ? -1.371 -9.171 -7.742 1.00 96.44 102 ASP A C 1
ATOM 778 O O . ASP A 1 102 ? -1.766 -10.128 -7.074 1.00 96.44 102 ASP A O 1
ATOM 782 N N . ALA A 1 103 ? -0.521 -8.269 -7.237 1.00 96.19 103 ALA A N 1
ATOM 783 C CA . ALA A 1 103 ? -0.033 -8.303 -5.858 1.00 96.19 103 ALA A CA 1
ATOM 784 C C . ALA A 1 103 ? -1.084 -7.857 -4.832 1.00 96.19 103 ALA A C 1
ATOM 786 O O . ALA A 1 103 ? -0.952 -8.184 -3.651 1.00 96.19 103 ALA A O 1
ATOM 787 N N . GLY A 1 104 ? -2.110 -7.148 -5.296 1.00 94.62 104 GLY A N 1
ATOM 788 C CA . GLY A 1 104 ? -3.312 -6.797 -4.562 1.00 94.62 104 GLY A CA 1
ATOM 789 C C . GLY A 1 104 ? -3.232 -5.561 -3.671 1.00 94.62 104 GLY A C 1
ATOM 790 O O . GLY A 1 104 ? -3.464 -5.694 -2.469 1.00 94.62 104 GLY A O 1
ATOM 791 N N . PRO A 1 105 ? -2.947 -4.372 -4.230 1.00 95.56 105 PRO A N 1
ATOM 792 C CA . PRO A 1 105 ? -3.071 -3.094 -3.537 1.00 95.56 105 PRO A CA 1
ATOM 793 C C . PRO A 1 105 ? -4.532 -2.789 -3.184 1.00 95.56 105 PRO A C 1
ATOM 795 O O . PRO A 1 105 ? -5.450 -3.456 -3.672 1.00 95.56 105 PRO A O 1
ATOM 798 N N . ASP A 1 106 ? -4.708 -1.787 -2.329 1.00 94.19 106 ASP A N 1
ATOM 799 C CA . ASP A 1 106 ? -5.972 -1.076 -2.100 1.00 94.19 106 ASP A CA 1
ATOM 800 C C . ASP A 1 106 ? -6.121 0.139 -3.031 1.00 94.19 106 ASP A C 1
ATOM 802 O O . ASP A 1 106 ? -5.075 0.732 -3.401 1.00 94.19 106 ASP A O 1
#

pLDDT: mean 88.86, std 18.85, range [35.66, 98.75]